Protein AF-A0A5J4TMC6-F1 (afdb_monomer_lite)

pLDDT: mean 73.15, std 16.81, range [36.19, 92.31]

Organism: NCBI:txid222440

Structure (mmCIF, N/CA/C/O backbone):
data_AF-A0A5J4TMC6-F1
#
_entry.id   AF-A0A5J4TMC6-F1
#
loop_
_atom_site.group_PDB
_atom_site.id
_atom_site.type_symbol
_atom_site.label_atom_id
_atom_site.label_alt_id
_atom_site.label_comp_id
_atom_site.label_asym_id
_atom_site.label_entity_id
_atom_site.label_seq_id
_atom_site.pdbx_PDB_ins_code
_atom_site.Cartn_x
_atom_site.Cartn_y
_atom_site.Cartn_z
_atom_site.occupancy
_atom_site.B_iso_or_equiv
_atom_site.auth_seq_id
_atom_site.auth_comp_id
_atom_site.auth_asym_id
_atom_site.auth_atom_id
_atom_site.pdbx_PDB_model_num
ATOM 1 N N . MET A 1 1 ? 30.563 -12.126 17.288 1.00 37.16 1 MET A N 1
ATOM 2 C CA . MET A 1 1 ? 30.518 -11.411 15.992 1.00 37.16 1 MET A CA 1
ATOM 3 C C . MET A 1 1 ? 30.236 -9.942 16.283 1.00 37.16 1 MET A C 1
ATOM 5 O O . MET A 1 1 ? 29.414 -9.671 17.147 1.00 37.16 1 MET A O 1
ATOM 9 N N . LYS A 1 2 ? 31.009 -9.021 15.702 1.00 36.19 2 LYS A N 1
ATOM 10 C CA . LYS A 1 2 ? 31.113 -7.614 16.122 1.00 36.19 2 LYS A CA 1
ATOM 11 C C . LYS A 1 2 ? 30.111 -6.756 15.342 1.00 36.19 2 LYS A C 1
ATOM 13 O O . LYS A 1 2 ? 30.162 -6.745 14.119 1.00 36.19 2 LYS A O 1
ATOM 18 N N . LEU A 1 3 ? 29.213 -6.075 16.056 1.00 50.50 3 LEU A N 1
ATOM 19 C CA . LEU A 1 3 ? 28.280 -5.091 15.500 1.00 50.50 3 LEU A CA 1
ATOM 20 C C . LEU A 1 3 ? 29.073 -3.877 15.020 1.00 50.50 3 LEU A C 1
ATOM 22 O O . LEU A 1 3 ? 29.755 -3.222 15.809 1.00 50.50 3 LEU A O 1
ATOM 26 N N . ILE A 1 4 ? 29.005 -3.608 13.723 1.00 60.47 4 ILE A N 1
ATOM 27 C CA . ILE A 1 4 ? 29.628 -2.450 13.100 1.00 60.47 4 ILE A CA 1
ATOM 28 C C . ILE A 1 4 ? 28.501 -1.548 12.609 1.00 60.47 4 ILE A C 1
ATOM 30 O O . ILE A 1 4 ? 27.756 -1.887 11.695 1.00 60.47 4 ILE A O 1
ATOM 34 N N . ASN A 1 5 ? 28.381 -0.414 13.288 1.00 47.84 5 ASN A N 1
ATOM 35 C CA . ASN A 1 5 ? 27.468 0.671 12.990 1.00 47.84 5 ASN A CA 1
ATOM 36 C C . ASN A 1 5 ? 28.202 1.623 12.030 1.00 47.84 5 ASN A C 1
ATOM 38 O O . ASN A 1 5 ? 29.207 2.217 12.422 1.00 47.84 5 ASN A O 1
ATOM 42 N N . TYR A 1 6 ? 27.743 1.749 10.786 1.00 54.81 6 TYR A N 1
ATOM 43 C CA . TYR A 1 6 ? 28.211 2.787 9.864 1.00 54.81 6 TYR A CA 1
ATOM 44 C C . TYR A 1 6 ? 26.996 3.540 9.325 1.00 54.81 6 TYR A C 1
ATOM 46 O O . TYR A 1 6 ? 26.269 3.037 8.473 1.00 54.81 6 TYR A O 1
ATOM 54 N N . GLY A 1 7 ? 26.780 4.754 9.839 1.00 56.28 7 GLY A N 1
ATOM 55 C CA . GLY A 1 7 ? 25.885 5.722 9.209 1.00 56.28 7 GLY A CA 1
ATOM 56 C C . GLY A 1 7 ? 26.435 6.120 7.834 1.00 56.28 7 GLY A C 1
ATOM 57 O O . GLY A 1 7 ? 27.655 6.277 7.702 1.00 56.28 7 GLY A O 1
ATOM 58 N N . PRO A 1 8 ? 25.602 6.263 6.790 1.00 51.88 8 PRO A N 1
ATOM 59 C CA . PRO A 1 8 ? 26.128 6.545 5.470 1.00 51.88 8 PRO A CA 1
ATOM 60 C C . PRO A 1 8 ? 26.330 8.049 5.263 1.00 51.88 8 PRO A C 1
ATOM 62 O O . PRO A 1 8 ? 25.422 8.869 5.389 1.00 51.88 8 PRO A O 1
ATOM 65 N N . TYR A 1 9 ? 27.565 8.380 4.894 1.00 43.53 9 TYR A N 1
ATOM 66 C CA . TYR A 1 9 ? 27.955 9.621 4.243 1.00 43.53 9 TYR A CA 1
ATOM 67 C C . TYR A 1 9 ? 27.198 9.779 2.914 1.00 43.53 9 TYR A C 1
ATOM 69 O O . TYR A 1 9 ? 27.264 8.906 2.047 1.00 43.53 9 TYR A O 1
ATOM 77 N N . ARG A 1 10 ? 26.522 10.921 2.743 1.00 45.84 10 ARG A N 1
ATOM 78 C CA . ARG A 1 10 ? 25.929 11.376 1.476 1.00 45.84 10 ARG A CA 1
ATOM 79 C C . ARG A 1 10 ? 27.007 11.535 0.400 1.00 45.84 10 ARG A C 1
ATOM 81 O O . ARG A 1 10 ? 27.952 12.300 0.591 1.00 45.84 10 ARG A O 1
ATOM 88 N N . ARG A 1 11 ? 26.811 10.894 -0.754 1.00 38.59 11 ARG A N 1
ATOM 89 C CA . ARG A 1 11 ? 27.326 11.357 -2.048 1.00 38.59 11 ARG A CA 1
ATOM 90 C C . ARG A 1 11 ? 26.213 11.242 -3.082 1.00 38.59 11 ARG A C 1
ATOM 92 O O . ARG A 1 11 ? 25.660 10.171 -3.300 1.00 38.59 11 ARG A O 1
ATOM 99 N N . GLU A 1 12 ? 25.864 12.403 -3.612 1.00 50.81 12 GLU A N 1
ATOM 100 C CA . GLU A 1 12 ? 24.937 12.642 -4.707 1.00 50.81 12 GLU A CA 1
ATOM 101 C C . GLU A 1 12 ? 25.580 12.215 -6.034 1.00 50.81 12 GLU A C 1
ATOM 103 O O . GLU A 1 12 ? 26.793 12.327 -6.203 1.00 50.81 12 GLU A O 1
ATOM 108 N N . HIS A 1 13 ? 24.721 11.791 -6.959 1.00 41.69 13 HIS A N 1
ATOM 109 C CA . HIS A 1 13 ? 24.978 11.339 -8.328 1.00 41.69 13 HIS A CA 1
ATOM 110 C C . HIS A 1 13 ? 25.396 9.872 -8.534 1.00 41.69 13 HIS A C 1
ATOM 112 O O . HIS A 1 13 ? 26.388 9.376 -8.013 1.00 41.69 13 HIS A O 1
ATOM 118 N N . GLU A 1 14 ? 24.602 9.245 -9.409 1.00 39.66 14 GLU A N 1
ATOM 119 C CA . GLU A 1 14 ? 24.718 7.927 -10.037 1.00 39.66 14 GLU A CA 1
ATOM 120 C C . GLU A 1 14 ? 24.261 6.691 -9.243 1.00 39.66 14 GLU A C 1
ATOM 122 O O . GLU A 1 14 ? 24.956 6.154 -8.385 1.00 39.66 14 GLU A O 1
ATOM 127 N N . LYS A 1 15 ? 23.115 6.165 -9.719 1.00 42.19 15 LYS A N 1
ATOM 128 C CA . LYS A 1 15 ? 22.478 4.862 -9.450 1.00 42.19 15 LYS A CA 1
ATOM 129 C C . LYS A 1 15 ? 21.467 4.836 -8.303 1.00 42.19 15 LYS A C 1
ATOM 131 O O . LYS A 1 15 ? 21.538 4.009 -7.403 1.00 42.19 15 LYS A O 1
ATOM 136 N N . SER A 1 16 ? 20.417 5.643 -8.440 1.00 43.12 16 SER A N 1
ATOM 137 C CA . SER A 1 16 ? 19.093 5.385 -7.854 1.00 43.12 16 SER A CA 1
ATOM 138 C C . SER A 1 16 ? 18.315 4.300 -8.625 1.00 43.12 16 SER A C 1
ATOM 140 O O . SER A 1 16 ? 17.097 4.359 -8.731 1.00 43.12 16 SER A O 1
ATOM 142 N N . PHE A 1 17 ? 19.006 3.297 -9.175 1.00 45.53 17 PHE A N 1
ATOM 143 C CA . PHE A 1 17 ? 18.365 2.046 -9.571 1.00 45.53 17 PHE A CA 1
ATOM 144 C C . PHE A 1 17 ? 18.353 1.161 -8.329 1.00 45.53 17 PHE A C 1
ATOM 146 O O . PHE A 1 17 ? 19.412 0.714 -7.898 1.00 45.53 17 PHE A O 1
ATOM 153 N N . LEU A 1 18 ? 17.174 1.046 -7.717 1.00 49.84 18 LEU A N 1
ATOM 154 C CA . LEU A 1 18 ? 16.637 0.056 -6.769 1.00 49.84 18 LEU A CA 1
ATOM 155 C C . LEU A 1 18 ? 17.531 -0.910 -5.942 1.00 49.84 18 LEU A C 1
ATOM 157 O O . LEU A 1 18 ? 17.002 -1.885 -5.429 1.00 49.84 18 LEU A O 1
ATOM 161 N N . ASN A 1 19 ? 18.832 -0.695 -5.716 1.00 48.19 19 ASN A N 1
ATOM 162 C CA . ASN A 1 19 ? 19.704 -1.812 -5.309 1.00 48.19 19 ASN A CA 1
ATOM 163 C C . ASN A 1 19 ? 20.129 -1.926 -3.838 1.00 48.19 19 ASN A C 1
ATOM 165 O O . ASN A 1 19 ? 20.765 -2.915 -3.500 1.00 48.19 19 ASN A O 1
ATOM 169 N N . ILE A 1 20 ? 19.789 -1.002 -2.930 1.00 43.78 20 ILE A N 1
ATOM 170 C CA . ILE A 1 20 ? 20.015 -1.234 -1.475 1.00 43.78 20 ILE A CA 1
ATOM 171 C C . ILE A 1 20 ? 18.901 -0.621 -0.605 1.00 43.78 20 ILE A C 1
ATOM 173 O O . ILE A 1 20 ? 18.567 -1.161 0.441 1.00 43.78 20 ILE A O 1
ATOM 177 N N . HIS A 1 21 ? 18.293 0.482 -1.055 1.00 48.44 21 HIS A N 1
ATOM 178 C CA . HIS A 1 21 ? 17.159 1.148 -0.395 1.00 48.44 21 HIS A CA 1
ATOM 179 C C . HIS A 1 21 ? 15.828 0.959 -1.139 1.00 48.44 21 HIS A C 1
ATOM 181 O O . HIS A 1 21 ? 14.822 1.504 -0.704 1.00 48.44 21 HIS A O 1
ATOM 187 N N . GLY A 1 22 ? 15.816 0.192 -2.238 1.00 49.53 22 GLY A N 1
ATOM 188 C CA . GLY A 1 22 ? 14.603 -0.098 -3.004 1.00 49.53 22 GLY A CA 1
ATOM 189 C C . GLY A 1 22 ? 13.576 -0.806 -2.132 1.00 49.53 22 GLY A C 1
ATOM 190 O O . GLY A 1 22 ? 12.525 -0.251 -1.862 1.00 49.53 22 GLY A O 1
ATOM 191 N N . SER A 1 23 ? 13.927 -1.957 -1.559 1.00 54.38 23 SER A N 1
ATOM 192 C CA . SER A 1 23 ? 13.002 -2.757 -0.751 1.00 54.38 23 SER A CA 1
ATOM 193 C C . SER A 1 23 ? 12.445 -2.001 0.454 1.00 54.38 23 SER A C 1
ATOM 195 O O . SER A 1 23 ? 11.252 -2.071 0.695 1.00 54.38 23 SER A O 1
ATOM 197 N N . THR A 1 24 ? 13.251 -1.242 1.199 1.00 64.81 24 THR A N 1
ATOM 198 C CA . THR A 1 24 ? 12.729 -0.495 2.357 1.00 64.81 24 THR A CA 1
ATOM 199 C C . THR A 1 24 ? 11.837 0.671 1.932 1.00 64.81 24 THR A C 1
ATOM 201 O O . THR A 1 24 ? 10.801 0.872 2.555 1.00 64.81 24 THR A O 1
ATOM 204 N N . LEU A 1 25 ? 12.197 1.404 0.869 1.00 71.94 25 LEU A N 1
ATOM 205 C CA . LEU A 1 25 ? 11.402 2.531 0.365 1.00 71.94 25 LEU A CA 1
ATOM 206 C C . LEU A 1 25 ? 10.025 2.074 -0.142 1.00 71.94 25 LEU A C 1
ATOM 208 O O . LEU A 1 25 ? 9.040 2.772 0.074 1.00 71.94 25 LEU A O 1
ATOM 212 N N . LEU A 1 26 ? 9.940 0.888 -0.756 1.00 77.50 26 LEU A N 1
ATOM 213 C CA . LEU A 1 26 ? 8.674 0.343 -1.262 1.00 77.50 26 LEU A CA 1
ATOM 214 C C . LEU A 1 26 ? 7.626 0.115 -0.162 1.00 77.50 26 LEU A C 1
ATOM 216 O O . LEU A 1 26 ? 6.433 0.226 -0.410 1.00 77.50 26 LEU A O 1
ATOM 220 N N . HIS A 1 27 ? 8.062 -0.112 1.077 1.00 80.69 27 HIS A N 1
ATOM 221 C CA . HIS A 1 27 ? 7.158 -0.314 2.209 1.00 80.69 27 HIS A CA 1
ATOM 222 C C . HIS A 1 27 ? 6.895 0.977 2.996 1.00 80.69 27 HIS A C 1
ATOM 224 O O . HIS A 1 27 ? 6.135 0.950 3.961 1.00 80.69 27 HIS A O 1
ATOM 230 N N . GLN A 1 28 ? 7.517 2.107 2.633 1.00 82.19 28 GLN A N 1
ATOM 231 C CA . GLN A 1 28 ? 7.339 3.349 3.383 1.00 82.19 28 GLN A CA 1
ATOM 232 C C . GLN A 1 28 ? 5.980 3.987 3.116 1.00 82.19 28 GLN A C 1
ATOM 234 O O . GLN A 1 28 ? 5.506 4.067 1.985 1.00 82.19 28 GLN A O 1
ATOM 239 N N . ALA A 1 29 ? 5.397 4.477 4.202 1.00 82.44 29 ALA A N 1
ATOM 240 C CA . ALA A 1 29 ? 4.132 5.181 4.201 1.00 82.44 29 ALA A CA 1
ATOM 241 C C . ALA A 1 29 ? 4.294 6.631 3.699 1.00 82.44 29 ALA A C 1
ATOM 243 O O . ALA A 1 29 ? 5.366 7.226 3.895 1.00 82.44 29 ALA A O 1
ATOM 244 N N . PRO A 1 30 ? 3.264 7.205 3.050 1.00 82.75 30 PRO A N 1
ATOM 245 C CA . PRO A 1 30 ? 3.317 8.534 2.435 1.00 82.75 30 PRO A CA 1
ATOM 246 C C . PRO A 1 30 ? 3.751 9.634 3.414 1.00 82.75 30 PRO A C 1
ATOM 248 O O . PRO A 1 30 ? 4.573 10.488 3.075 1.00 82.75 30 PRO A O 1
ATOM 251 N N . GLU A 1 31 ? 3.293 9.572 4.659 1.00 79.38 31 GLU A N 1
ATOM 252 C CA . GLU A 1 31 ? 3.587 10.554 5.698 1.00 79.38 31 GLU A CA 1
ATOM 253 C C . GLU A 1 31 ? 5.075 10.596 6.077 1.00 79.38 31 GLU A C 1
ATOM 255 O O . GLU A 1 31 ? 5.612 11.669 6.362 1.00 79.38 31 GLU A O 1
ATOM 260 N N . LEU A 1 32 ? 5.775 9.455 6.019 1.00 77.62 32 LEU A N 1
ATOM 261 C CA . LEU A 1 32 ? 7.220 9.389 6.259 1.00 77.62 32 LEU A CA 1
ATOM 262 C C . LEU A 1 32 ? 8.033 9.923 5.074 1.00 77.62 32 LEU A C 1
ATOM 264 O O . LEU A 1 32 ? 9.150 10.412 5.271 1.00 77.62 32 LEU A O 1
ATOM 268 N N . LEU A 1 33 ? 7.493 9.825 3.858 1.00 73.75 33 LEU A N 1
ATOM 269 C CA . LEU A 1 33 ? 8.112 10.377 2.651 1.00 73.75 33 LEU A CA 1
ATOM 270 C C . LEU A 1 33 ? 7.979 11.905 2.618 1.00 73.75 33 LEU A C 1
ATOM 272 O O . LEU A 1 33 ? 8.917 12.594 2.214 1.00 73.75 33 LEU A O 1
ATOM 276 N N . GLU A 1 34 ? 6.860 12.440 3.106 1.00 70.31 34 GLU A N 1
ATOM 277 C CA . GLU A 1 34 ? 6.616 13.882 3.200 1.00 70.31 34 GLU A CA 1
ATOM 278 C C . GLU A 1 34 ? 7.407 14.544 4.350 1.00 70.31 34 GLU A C 1
ATOM 280 O O . GLU A 1 34 ? 7.971 15.632 4.191 1.00 70.31 34 GLU A O 1
ATOM 285 N N . HIS A 1 35 ? 7.524 13.873 5.503 1.00 60.66 35 HIS A N 1
ATOM 286 C CA . HIS A 1 35 ? 8.078 14.455 6.735 1.00 60.66 35 HIS A CA 1
ATOM 287 C C . HIS A 1 35 ? 9.595 14.327 6.928 1.00 60.66 35 HIS A C 1
ATOM 289 O O . HIS A 1 35 ? 10.094 14.641 8.011 1.00 60.66 35 HIS A O 1
ATOM 295 N N . GLN A 1 36 ? 10.387 14.013 5.896 1.00 54.75 36 GLN A N 1
ATOM 296 C CA . GLN A 1 36 ? 11.863 14.014 6.007 1.00 54.75 36 GLN A CA 1
ATOM 297 C C . GLN A 1 36 ? 12.480 15.374 6.425 1.00 54.75 36 GLN A C 1
ATOM 299 O O . GLN A 1 36 ? 13.694 15.477 6.610 1.00 54.75 36 GLN A O 1
ATOM 304 N N . LYS A 1 37 ? 11.666 16.428 6.581 1.00 48.78 37 LYS A N 1
ATOM 305 C CA . LYS A 1 37 ? 12.085 17.782 6.958 1.00 48.78 37 LYS A CA 1
ATOM 306 C C . LYS A 1 37 ? 11.868 18.143 8.441 1.00 48.78 37 LYS A C 1
ATOM 308 O O . LYS A 1 37 ? 12.506 19.091 8.892 1.00 48.78 37 LYS A O 1
ATOM 313 N N . ASN A 1 38 ? 11.042 17.410 9.200 1.00 47.94 38 ASN A N 1
ATOM 314 C CA . ASN A 1 38 ? 10.714 17.725 10.603 1.00 47.94 38 ASN A CA 1
ATOM 315 C C . ASN A 1 38 ? 10.962 16.510 11.516 1.00 47.94 38 ASN A C 1
ATOM 317 O O . ASN A 1 38 ? 10.312 15.482 11.384 1.00 47.94 38 ASN A O 1
ATOM 321 N N . ASN A 1 39 ? 11.909 16.629 12.450 1.00 53.72 39 ASN A N 1
ATOM 322 C CA . ASN A 1 39 ? 12.457 15.509 13.235 1.00 53.72 39 ASN A CA 1
ATOM 323 C C . ASN A 1 39 ? 11.559 14.975 14.374 1.00 53.72 39 ASN A C 1
ATOM 325 O O . ASN A 1 39 ? 12.015 14.123 15.131 1.00 53.72 39 ASN A O 1
ATOM 329 N N . ASP A 1 40 ? 10.311 15.428 14.499 1.00 54.56 40 ASP A N 1
ATOM 330 C CA . ASP A 1 40 ? 9.382 14.946 15.529 1.00 54.56 40 ASP A CA 1
ATOM 331 C C . ASP A 1 40 ? 8.335 14.017 14.905 1.00 54.56 40 ASP A C 1
ATOM 333 O O . ASP A 1 40 ? 7.200 14.404 14.628 1.00 54.56 40 ASP A O 1
ATOM 337 N N . ILE A 1 41 ? 8.731 12.763 14.672 1.00 57.38 41 ILE A N 1
ATOM 338 C CA . ILE A 1 41 ? 7.792 11.700 14.304 1.00 57.38 41 ILE A CA 1
ATOM 339 C C . ILE A 1 41 ? 7.011 11.329 15.569 1.00 57.38 41 ILE A C 1
ATOM 341 O O . ILE A 1 41 ? 7.561 10.739 16.501 1.00 57.38 41 ILE A O 1
ATOM 345 N N . GLN A 1 42 ? 5.729 11.684 15.609 1.00 62.81 42 GLN A N 1
ATOM 346 C CA . GLN A 1 42 ? 4.835 11.324 16.707 1.00 62.81 42 GLN A CA 1
ATOM 347 C C . GLN A 1 42 ? 4.586 9.805 16.706 1.00 62.81 42 GLN A C 1
ATOM 349 O O . GLN A 1 42 ? 4.566 9.156 15.660 1.00 62.81 42 GLN A O 1
ATOM 354 N N . THR A 1 43 ? 4.378 9.208 17.881 1.00 61.03 43 THR A N 1
ATOM 355 C CA . THR A 1 43 ? 4.135 7.758 18.037 1.00 61.03 43 THR A CA 1
ATOM 356 C C . THR A 1 43 ? 2.932 7.251 17.238 1.00 61.03 43 THR A C 1
ATOM 358 O O . THR A 1 43 ? 2.912 6.102 16.807 1.00 61.03 43 THR A O 1
ATOM 361 N N . GLU A 1 44 ? 1.932 8.102 17.006 1.00 63.41 44 GLU A N 1
ATOM 362 C CA . GLU A 1 44 ? 0.755 7.764 16.198 1.00 63.41 44 GLU A CA 1
ATOM 363 C C . GLU A 1 44 ? 1.110 7.619 14.710 1.00 63.41 44 GLU A C 1
ATOM 365 O O . GLU A 1 44 ? 0.679 6.660 14.069 1.00 63.41 44 GLU A O 1
ATOM 370 N N . THR A 1 45 ? 1.996 8.480 14.197 1.00 70.25 45 THR A N 1
ATOM 371 C CA . THR A 1 45 ? 2.560 8.403 12.839 1.00 70.25 45 THR A CA 1
ATOM 372 C C . THR A 1 45 ? 3.360 7.112 12.635 1.00 70.25 45 THR A C 1
ATOM 374 O O . THR A 1 45 ? 3.311 6.508 11.569 1.00 70.25 45 THR A O 1
ATOM 377 N N . GLN A 1 46 ? 4.054 6.625 13.671 1.00 75.38 46 GLN A N 1
ATOM 378 C CA . GLN A 1 46 ? 4.771 5.343 13.601 1.00 75.38 46 GLN A CA 1
ATOM 379 C C . GLN A 1 46 ? 3.816 4.148 13.498 1.00 75.38 46 GLN A C 1
ATOM 381 O O . GLN A 1 46 ? 4.084 3.204 12.756 1.00 75.38 46 GLN A O 1
ATOM 386 N N . ASN A 1 47 ? 2.698 4.180 14.226 1.00 80.25 47 ASN A N 1
ATOM 387 C CA . ASN A 1 47 ? 1.703 3.110 14.170 1.00 80.25 47 ASN A CA 1
ATOM 388 C C . ASN A 1 47 ? 1.004 3.063 12.807 1.00 80.25 47 ASN A C 1
ATOM 390 O O . ASN A 1 47 ? 0.888 1.977 12.239 1.00 80.25 47 ASN A O 1
ATOM 394 N N . ALA A 1 48 ? 0.593 4.217 12.270 1.00 84.25 48 ALA A N 1
ATOM 395 C CA . ALA A 1 48 ? 0.024 4.314 10.925 1.00 84.25 48 ALA A CA 1
ATOM 396 C C . ALA A 1 48 ? 1.009 3.797 9.863 1.00 84.25 48 ALA A C 1
ATOM 398 O O . ALA A 1 48 ? 0.660 2.924 9.068 1.00 84.25 48 ALA A O 1
ATOM 399 N N . SER A 1 49 ? 2.276 4.208 9.950 1.00 83.81 49 SER A N 1
ATOM 400 C CA . SER A 1 49 ? 3.302 3.773 9.007 1.00 83.81 49 SER A CA 1
ATOM 401 C C . SER A 1 49 ? 3.584 2.265 9.048 1.00 83.81 49 SER A C 1
ATOM 403 O O . SER A 1 49 ? 3.785 1.628 8.008 1.00 83.81 49 SER A O 1
ATOM 405 N N . ASN A 1 50 ? 3.563 1.660 10.238 1.00 85.88 50 ASN A N 1
ATOM 406 C CA . ASN A 1 50 ? 3.699 0.211 10.375 1.00 85.88 50 ASN A CA 1
ATOM 407 C C . ASN A 1 50 ? 2.500 -0.528 9.761 1.00 85.88 50 ASN A C 1
ATOM 409 O O . ASN A 1 50 ? 2.690 -1.553 9.106 1.00 85.88 50 ASN A O 1
ATOM 413 N N . ILE A 1 51 ? 1.277 -0.012 9.941 1.00 90.75 51 ILE A N 1
ATOM 414 C CA . ILE A 1 51 ? 0.064 -0.580 9.331 1.00 90.75 51 ILE A CA 1
ATOM 415 C C . ILE A 1 51 ? 0.152 -0.508 7.805 1.00 90.75 51 ILE A C 1
ATOM 417 O O . ILE A 1 51 ? -0.109 -1.513 7.144 1.00 90.75 51 ILE A O 1
ATOM 421 N N . TRP A 1 52 ? 0.602 0.622 7.258 1.00 91.44 52 TRP A N 1
ATOM 422 C CA . TRP A 1 52 ? 0.849 0.774 5.825 1.00 91.44 52 TRP A CA 1
ATOM 423 C C . TRP A 1 52 ? 1.857 -0.256 5.311 1.00 91.44 52 TRP A C 1
ATOM 425 O O . TRP A 1 52 ? 1.587 -0.975 4.352 1.00 91.44 52 TRP A O 1
ATOM 435 N N . SER A 1 53 ? 2.997 -0.389 5.998 1.00 89.06 53 SER A N 1
ATOM 436 C CA . SER A 1 53 ? 4.059 -1.335 5.626 1.00 89.06 53 SER A CA 1
ATOM 437 C C . SER A 1 53 ? 3.544 -2.781 5.585 1.00 89.06 53 SER A C 1
ATOM 439 O O . SER A 1 53 ? 3.891 -3.550 4.687 1.00 89.06 53 SER A O 1
ATOM 441 N N . ILE A 1 54 ? 2.688 -3.150 6.545 1.00 90.69 54 ILE A N 1
ATOM 442 C CA . ILE A 1 54 ? 2.007 -4.452 6.577 1.00 90.69 54 ILE A CA 1
ATOM 443 C C . ILE A 1 54 ? 1.021 -4.576 5.409 1.00 90.69 54 ILE A C 1
ATOM 445 O O . ILE A 1 54 ? 0.952 -5.639 4.794 1.00 90.69 54 ILE A O 1
ATOM 449 N N . GLY A 1 55 ? 0.292 -3.509 5.079 1.00 91.62 55 GLY A N 1
ATOM 450 C CA . GLY A 1 55 ? -0.604 -3.448 3.925 1.00 91.62 55 GLY A CA 1
ATOM 451 C C . GLY A 1 55 ? 0.114 -3.748 2.610 1.00 91.62 55 GLY A C 1
ATOM 452 O O . GLY A 1 55 ? -0.339 -4.618 1.868 1.00 91.62 55 GLY A O 1
ATOM 453 N N . ILE A 1 56 ? 1.266 -3.111 2.365 1.00 90.19 56 ILE A N 1
ATOM 454 C CA . ILE A 1 56 ? 2.105 -3.363 1.178 1.00 90.19 56 ILE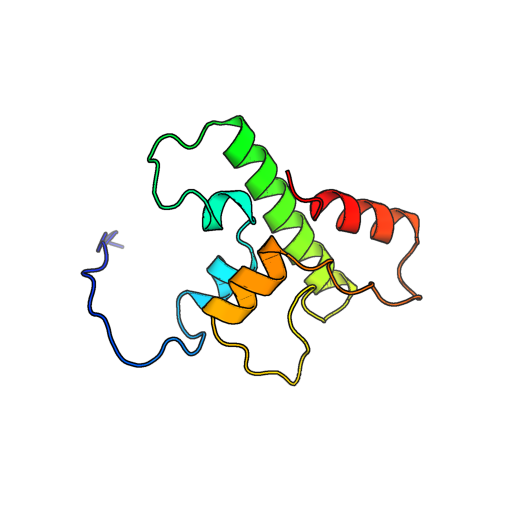 A CA 1
ATOM 455 C C . ILE A 1 56 ? 2.549 -4.830 1.143 1.00 90.19 56 ILE A C 1
ATOM 457 O O . ILE A 1 56 ? 2.349 -5.517 0.146 1.00 90.19 56 ILE A O 1
ATOM 461 N N . MET A 1 57 ? 3.062 -5.351 2.262 1.00 89.50 57 MET A N 1
ATOM 462 C CA . MET A 1 57 ? 3.517 -6.742 2.343 1.00 89.50 57 MET A CA 1
ATOM 463 C C . MET A 1 57 ? 2.384 -7.745 2.076 1.00 89.50 57 MET A C 1
ATOM 465 O O . MET A 1 57 ? 2.579 -8.746 1.388 1.00 89.50 57 MET A O 1
ATOM 469 N N . LEU A 1 58 ? 1.189 -7.500 2.619 1.00 89.25 58 LEU A N 1
ATOM 470 C CA . LEU A 1 58 ? 0.027 -8.350 2.368 1.00 89.25 58 LEU A CA 1
ATOM 471 C C . LEU A 1 58 ? -0.444 -8.247 0.918 1.00 89.25 58 LEU A C 1
ATOM 473 O O . LEU A 1 58 ? -0.825 -9.266 0.342 1.00 89.25 58 LEU A O 1
ATOM 477 N N . TYR A 1 59 ? -0.400 -7.055 0.325 1.00 89.88 59 TYR A N 1
ATOM 478 C CA . TYR A 1 59 ? -0.713 -6.858 -1.085 1.00 89.88 59 TYR A CA 1
ATOM 479 C C . TYR A 1 59 ? 0.223 -7.695 -1.967 1.00 89.88 59 TYR A C 1
ATOM 481 O O . TYR A 1 59 ? -0.263 -8.474 -2.786 1.00 89.88 59 TYR A O 1
ATOM 489 N N . ASP A 1 60 ? 1.534 -7.629 -1.728 1.00 86.25 60 ASP A N 1
ATOM 490 C CA . ASP A 1 60 ? 2.539 -8.395 -2.474 1.00 86.25 60 ASP A CA 1
ATOM 491 C C . ASP A 1 60 ? 2.317 -9.911 -2.352 1.00 86.25 60 ASP A C 1
ATOM 493 O O . ASP A 1 60 ? 2.384 -10.645 -3.341 1.00 86.25 60 ASP A O 1
ATOM 497 N N . ILE A 1 61 ? 2.003 -10.403 -1.148 1.00 88.44 61 ILE A N 1
ATOM 498 C CA . ILE A 1 61 ? 1.747 -11.834 -0.914 1.00 88.44 61 ILE A CA 1
ATOM 499 C C . ILE A 1 61 ? 0.497 -12.309 -1.664 1.00 88.44 61 ILE A C 1
ATOM 501 O O . ILE A 1 61 ? 0.475 -13.430 -2.180 1.00 88.44 61 ILE A O 1
ATOM 505 N N . LEU A 1 62 ? -0.554 -11.488 -1.693 1.00 86.50 62 LEU A N 1
ATOM 506 C CA . LEU A 1 62 ? -1.845 -11.867 -2.260 1.00 86.50 62 LEU A CA 1
ATOM 507 C C . LEU A 1 62 ? -1.891 -11.683 -3.777 1.00 86.50 62 LEU A C 1
ATOM 509 O O . LEU A 1 62 ? -2.362 -12.571 -4.483 1.00 86.50 62 LEU A O 1
ATOM 513 N N . GLY A 1 63 ? -1.429 -10.536 -4.268 1.00 80.44 63 GLY A N 1
ATOM 514 C CA . GLY A 1 63 ? -1.516 -10.152 -5.672 1.00 80.44 63 GLY A CA 1
ATOM 515 C C . GLY A 1 63 ? -0.325 -10.593 -6.514 1.00 80.44 63 GLY A C 1
ATOM 516 O O . GLY A 1 63 ? -0.450 -10.613 -7.733 1.00 80.44 63 GLY A O 1
ATOM 517 N N . ARG A 1 64 ? 0.821 -10.925 -5.895 1.00 80.38 64 ARG A N 1
ATOM 518 C CA . ARG A 1 64 ? 2.136 -11.101 -6.556 1.00 80.38 64 ARG A CA 1
ATOM 519 C C . ARG A 1 64 ? 2.655 -9.881 -7.331 1.00 80.38 64 ARG A C 1
ATOM 521 O O . ARG A 1 64 ? 3.776 -9.922 -7.816 1.00 80.38 64 ARG A O 1
ATOM 528 N N . SER A 1 65 ? 1.876 -8.808 -7.367 1.00 80.56 65 SER A N 1
ATOM 529 C CA . SER A 1 65 ? 2.178 -7.497 -7.930 1.00 80.56 65 SER A CA 1
ATOM 530 C C . SER A 1 65 ? 2.328 -6.475 -6.807 1.00 80.56 65 SER A C 1
ATOM 532 O O . SER A 1 65 ? 1.649 -6.614 -5.791 1.00 80.56 65 SER A O 1
ATOM 534 N N . HIS A 1 66 ? 3.097 -5.412 -7.023 1.00 83.56 66 HIS A N 1
ATOM 535 C CA . HIS A 1 66 ? 3.191 -4.292 -6.087 1.00 83.56 66 HIS A CA 1
ATOM 536 C C . HIS A 1 66 ? 2.028 -3.297 -6.302 1.00 83.56 66 HIS A C 1
ATOM 538 O O . HIS A 1 66 ? 1.628 -3.070 -7.444 1.00 83.56 66 HIS A O 1
ATOM 544 N N . PRO A 1 67 ? 1.470 -2.651 -5.259 1.00 83.75 67 PRO A N 1
ATOM 545 C CA . PRO A 1 67 ? 0.288 -1.793 -5.414 1.00 83.75 67 PRO A CA 1
ATOM 546 C C . PRO A 1 67 ? 0.523 -0.523 -6.245 1.00 83.75 67 PRO A C 1
ATOM 548 O O . PRO A 1 67 ? -0.431 0.030 -6.777 1.00 83.75 67 PRO A O 1
ATOM 551 N N . PHE A 1 68 ? 1.771 -0.065 -6.368 1.00 84.94 68 PHE A N 1
ATOM 552 C CA . PHE A 1 68 ? 2.138 1.166 -7.094 1.00 84.94 68 PHE A CA 1
ATOM 553 C C . PHE A 1 68 ? 3.161 0.948 -8.224 1.00 84.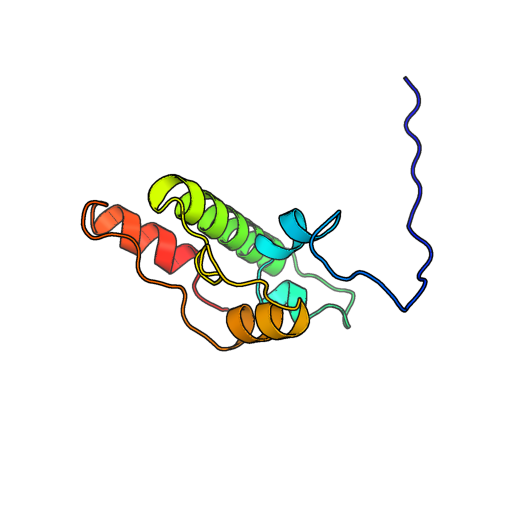94 68 PHE A C 1
ATOM 555 O O . PHE A 1 68 ? 3.633 1.919 -8.818 1.00 84.94 68 PHE A O 1
ATOM 562 N N . ILE A 1 69 ? 3.565 -0.302 -8.479 1.00 82.38 69 ILE A N 1
ATOM 563 C CA . ILE A 1 69 ? 4.573 -0.643 -9.495 1.00 82.38 69 ILE A CA 1
ATOM 564 C C . ILE A 1 69 ? 4.049 -1.805 -10.326 1.00 82.38 69 ILE A C 1
ATOM 566 O O . ILE A 1 69 ? 3.681 -2.842 -9.773 1.00 82.38 69 ILE A O 1
ATOM 570 N N . ASP A 1 70 ? 4.068 -1.633 -11.642 1.00 76.75 70 ASP A N 1
ATOM 571 C CA . ASP A 1 70 ? 3.750 -2.696 -12.585 1.00 76.75 70 ASP A CA 1
ATOM 572 C C . ASP A 1 70 ? 5.004 -3.545 -12.854 1.00 76.75 70 ASP A C 1
ATOM 574 O O . ASP A 1 70 ? 6.119 -3.028 -12.894 1.00 76.75 70 ASP A O 1
ATOM 578 N N . GLU A 1 71 ? 4.836 -4.859 -13.036 1.00 66.69 71 GLU A N 1
ATOM 579 C CA . GLU A 1 71 ? 5.944 -5.836 -13.104 1.00 66.69 71 GLU A CA 1
ATOM 580 C C . GLU A 1 71 ? 6.977 -5.560 -14.217 1.00 66.69 71 GLU A C 1
ATOM 582 O O . GLU A 1 71 ? 8.107 -6.042 -14.141 1.00 66.69 71 GLU A O 1
ATOM 587 N N . GLU A 1 72 ? 6.608 -4.783 -15.237 1.00 65.06 72 GLU A N 1
ATOM 588 C CA . GLU A 1 72 ? 7.447 -4.470 -16.401 1.00 65.06 72 GLU A CA 1
ATOM 589 C C . GLU A 1 72 ? 8.025 -3.039 -16.381 1.00 65.06 72 GLU A C 1
ATOM 591 O O . GLU A 1 72 ? 8.729 -2.655 -17.317 1.00 65.06 72 GLU A O 1
ATOM 596 N N . GLU A 1 73 ? 7.745 -2.235 -15.345 1.00 67.88 73 GLU A N 1
ATOM 597 C CA . GLU A 1 73 ? 8.097 -0.809 -15.316 1.00 67.88 73 GLU A CA 1
ATOM 598 C C . GLU A 1 73 ? 9.291 -0.509 -14.389 1.00 67.88 73 GLU A C 1
ATOM 600 O O . GLU A 1 73 ? 9.198 -0.563 -13.160 1.00 67.88 73 GLU A O 1
ATOM 605 N N . ASP A 1 74 ? 10.421 -0.109 -14.981 1.00 67.56 74 ASP A N 1
ATOM 606 C CA . ASP A 1 74 ? 11.523 0.520 -14.247 1.00 67.56 74 ASP A CA 1
ATOM 607 C C . ASP A 1 74 ? 11.117 1.948 -13.844 1.00 67.56 74 ASP A C 1
ATOM 609 O O . ASP A 1 74 ? 11.240 2.895 -14.623 1.00 67.56 74 ASP A O 1
ATOM 613 N N . ILE A 1 75 ? 10.634 2.115 -12.611 1.00 73.38 75 ILE A N 1
ATOM 614 C CA . ILE A 1 75 ? 10.204 3.417 -12.088 1.00 73.38 75 ILE A CA 1
ATOM 615 C C . ILE A 1 75 ? 11.341 4.161 -11.372 1.00 73.38 75 ILE A C 1
ATOM 617 O O . ILE A 1 75 ? 12.079 3.605 -10.551 1.00 73.38 75 ILE A O 1
ATOM 621 N N . HIS A 1 76 ? 11.476 5.463 -11.636 1.00 79.25 76 HIS A N 1
ATOM 622 C CA . HIS A 1 76 ? 12.370 6.309 -10.852 1.00 79.25 76 HIS A CA 1
ATOM 623 C C . HIS A 1 76 ? 11.803 6.557 -9.449 1.00 79.25 76 HIS A C 1
ATOM 625 O O . HIS A 1 76 ? 10.605 6.733 -9.258 1.00 79.25 76 HIS A O 1
ATOM 631 N N . ILE A 1 77 ? 12.686 6.662 -8.449 1.00 74.81 77 ILE A N 1
ATOM 632 C CA . ILE A 1 77 ? 12.306 6.892 -7.041 1.00 74.81 77 ILE A CA 1
ATOM 633 C C . ILE A 1 77 ? 11.386 8.113 -6.873 1.00 74.81 77 ILE A C 1
ATOM 635 O O . ILE A 1 77 ? 10.466 8.079 -6.064 1.00 74.81 77 ILE A O 1
ATOM 639 N N . HIS A 1 78 ? 11.627 9.190 -7.624 1.00 76.62 78 HIS A N 1
ATOM 640 C CA . HIS A 1 78 ? 10.794 10.390 -7.556 1.00 76.62 78 HIS A CA 1
ATOM 641 C C . HIS A 1 78 ? 9.360 10.123 -8.030 1.00 76.62 78 HIS A C 1
ATOM 643 O O . HIS A 1 78 ? 8.412 10.518 -7.356 1.00 76.62 78 HIS A O 1
ATOM 649 N N . ASP A 1 79 ? 9.217 9.392 -9.134 1.00 80.00 79 ASP A N 1
ATOM 650 C CA . ASP A 1 79 ? 7.920 9.034 -9.704 1.00 80.00 79 ASP A CA 1
ATOM 651 C C . ASP A 1 79 ? 7.186 8.053 -8.784 1.00 80.00 79 ASP A C 1
ATOM 653 O O . ASP A 1 79 ? 5.993 8.205 -8.547 1.00 80.00 79 ASP A O 1
ATOM 657 N N . TYR A 1 80 ? 7.911 7.116 -8.161 1.00 83.31 80 TYR A N 1
ATOM 658 C CA . TYR A 1 80 ? 7.356 6.230 -7.137 1.00 83.31 80 TYR A CA 1
ATOM 659 C C . TYR A 1 80 ? 6.787 7.008 -5.945 1.00 83.31 80 TYR A C 1
ATOM 661 O O . TYR A 1 80 ? 5.650 6.780 -5.537 1.00 83.31 80 TYR A O 1
ATOM 669 N N . ILE A 1 81 ? 7.553 7.962 -5.406 1.00 81.56 81 ILE A N 1
ATOM 670 C CA . ILE A 1 81 ? 7.091 8.818 -4.306 1.00 81.56 81 ILE A CA 1
ATOM 671 C C . ILE A 1 81 ? 5.852 9.609 -4.743 1.00 81.56 81 ILE A C 1
ATOM 673 O O . ILE A 1 81 ? 4.891 9.702 -3.983 1.00 81.56 81 ILE A O 1
ATOM 677 N N . HIS A 1 82 ? 5.833 10.135 -5.972 1.00 84.19 82 HIS A N 1
ATOM 678 C CA . HIS A 1 82 ? 4.661 10.823 -6.506 1.00 84.19 82 HIS A CA 1
ATOM 679 C C . HIS A 1 82 ? 3.431 9.904 -6.584 1.00 84.19 82 HIS A C 1
ATOM 681 O O . HIS A 1 82 ? 2.355 10.331 -6.161 1.00 84.19 82 HIS A O 1
ATOM 687 N N . LYS A 1 83 ? 3.581 8.655 -7.055 1.00 85.69 83 LYS A N 1
ATOM 688 C CA . LYS A 1 83 ? 2.497 7.656 -7.088 1.00 85.69 83 LYS A CA 1
ATOM 689 C C . LYS A 1 83 ? 1.969 7.372 -5.678 1.00 85.69 83 LYS A C 1
ATOM 691 O O . LYS A 1 83 ? 0.777 7.522 -5.427 1.00 85.69 83 LYS A O 1
ATOM 696 N N . VAL A 1 84 ? 2.853 7.069 -4.725 1.00 86.25 84 VAL A N 1
ATOM 697 C CA . VAL A 1 84 ? 2.470 6.795 -3.326 1.00 86.25 84 VAL A CA 1
ATOM 698 C C . VAL A 1 84 ? 1.743 7.986 -2.691 1.00 86.25 84 VAL A C 1
ATOM 700 O O . VAL A 1 84 ? 0.752 7.799 -1.988 1.00 86.25 84 VAL A O 1
ATOM 703 N N . LEU A 1 85 ? 2.173 9.221 -2.965 1.00 84.00 85 LEU A N 1
ATOM 704 C CA . LEU A 1 85 ? 1.549 10.423 -2.404 1.00 84.00 85 LEU A CA 1
ATOM 705 C C . LEU A 1 85 ? 0.224 10.782 -3.086 1.00 84.00 85 LEU A C 1
ATOM 707 O O . LEU A 1 85 ? -0.742 11.093 -2.395 1.00 84.00 85 LEU A O 1
ATOM 711 N N . ASN A 1 86 ? 0.108 10.648 -4.409 1.00 83.69 86 ASN A N 1
ATOM 712 C CA . ASN A 1 86 ? -1.008 11.243 -5.161 1.00 83.69 86 ASN A CA 1
ATOM 713 C C . ASN A 1 86 ? -1.981 10.239 -5.795 1.00 83.69 86 ASN A C 1
ATOM 715 O O . ASN A 1 86 ? -3.128 10.598 -6.044 1.00 83.69 86 ASN A O 1
ATOM 719 N N . GLU A 1 87 ? -1.576 8.990 -6.018 1.00 86.81 87 GLU A N 1
ATOM 720 C CA . GLU A 1 87 ? -2.365 7.997 -6.767 1.00 86.81 87 GLU A CA 1
ATOM 721 C C . GLU A 1 87 ? -2.953 6.910 -5.855 1.00 86.81 87 GLU A C 1
ATOM 723 O O . GLU A 1 87 ? -2.447 6.660 -4.760 1.00 86.81 87 GLU A O 1
ATOM 728 N N . GLU A 1 88 ? -4.056 6.287 -6.272 1.00 85.69 88 GLU A N 1
ATOM 729 C CA . GLU A 1 88 ? -4.652 5.152 -5.553 1.00 85.69 88 GLU A CA 1
ATOM 730 C C . GLU A 1 88 ? -3.899 3.847 -5.870 1.00 85.69 88 GLU A C 1
ATOM 732 O O . GLU A 1 88 ? -3.411 3.689 -6.991 1.00 85.69 88 GLU A O 1
ATOM 737 N N . PRO A 1 89 ? -3.811 2.896 -4.919 1.00 86.62 89 PRO A N 1
ATOM 738 C CA . PRO A 1 89 ? -3.195 1.600 -5.174 1.00 86.62 89 PRO A CA 1
ATOM 739 C C . PRO A 1 89 ? -3.979 0.806 -6.226 1.00 86.62 89 PRO A C 1
ATOM 741 O O . PRO A 1 89 ? -5.214 0.846 -6.287 1.00 86.62 89 PRO A O 1
ATOM 744 N N . ASN A 1 90 ? -3.251 0.026 -7.022 1.00 86.56 90 ASN A N 1
ATOM 745 C CA . ASN A 1 90 ? -3.819 -0.892 -7.998 1.00 86.56 90 ASN A CA 1
ATOM 746 C C . ASN A 1 90 ? -4.803 -1.873 -7.341 1.00 86.56 90 ASN A C 1
ATOM 748 O O . ASN A 1 90 ? -4.731 -2.200 -6.154 1.00 86.56 90 ASN A O 1
ATOM 752 N N . LYS A 1 91 ? -5.775 -2.351 -8.122 1.00 84.38 91 LYS A N 1
ATOM 753 C CA . LYS A 1 91 ? -6.787 -3.281 -7.612 1.00 84.38 91 LYS A CA 1
ATOM 754 C C . LYS A 1 91 ? -6.227 -4.697 -7.543 1.00 84.38 91 LYS A C 1
ATOM 756 O O . LYS A 1 91 ? -5.723 -5.219 -8.532 1.00 84.38 91 LYS A O 1
ATOM 761 N N . LEU A 1 92 ? -6.433 -5.346 -6.398 1.00 84.88 92 LEU A N 1
ATOM 762 C CA . LEU A 1 92 ? -6.124 -6.762 -6.224 1.00 84.88 92 LEU A CA 1
ATOM 763 C C . 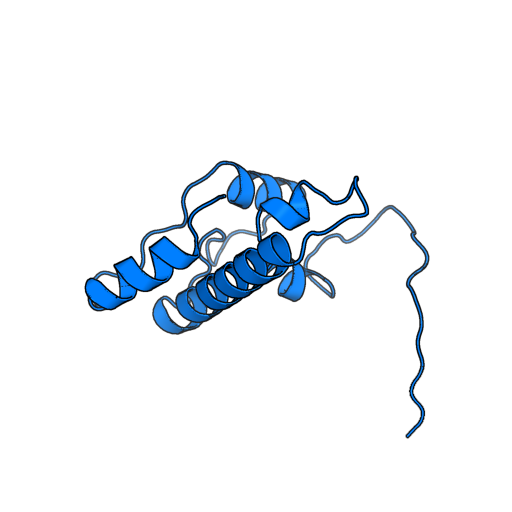LEU A 1 92 ? -6.968 -7.657 -7.162 1.00 84.88 92 LEU A C 1
ATOM 765 O O . LEU A 1 92 ? -8.167 -7.394 -7.327 1.00 84.88 92 LEU A O 1
ATOM 769 N N . PRO A 1 93 ? -6.385 -8.753 -7.686 1.00 85.75 93 PRO A N 1
ATOM 770 C CA . PRO A 1 93 ? -7.053 -9.748 -8.530 1.00 85.75 93 PRO A CA 1
ATOM 771 C C . PRO A 1 93 ? -8.408 -10.254 -8.004 1.00 85.75 93 PRO A C 1
ATOM 773 O O . PRO A 1 93 ? -8.623 -10.368 -6.797 1.00 85.75 93 PRO A O 1
ATOM 776 N N . GLU A 1 94 ? -9.362 -10.546 -8.899 1.00 85.56 94 GLU A N 1
ATOM 777 C CA . GLU A 1 94 ? -10.760 -10.875 -8.551 1.00 85.56 94 GLU A CA 1
ATOM 778 C C . GLU A 1 94 ? -10.933 -12.125 -7.672 1.00 85.56 94 GLU A C 1
ATOM 780 O O . GLU A 1 94 ? -11.861 -12.174 -6.864 1.00 85.56 94 GLU A O 1
ATOM 785 N N . ASP A 1 95 ? -10.000 -13.065 -7.757 1.00 88.50 95 ASP A N 1
ATOM 786 C CA . ASP A 1 95 ? -9.944 -14.328 -7.017 1.00 88.50 95 ASP A CA 1
ATOM 787 C C . ASP A 1 95 ? -9.719 -14.167 -5.503 1.00 88.50 95 ASP A C 1
ATOM 789 O O . ASP A 1 95 ? -10.087 -15.054 -4.727 1.00 88.50 95 ASP A O 1
ATOM 793 N N . ILE A 1 96 ? -9.183 -13.029 -5.050 1.00 88.56 96 ILE A N 1
ATOM 794 C CA . ILE A 1 96 ? -9.017 -12.751 -3.617 1.00 88.56 96 ILE A CA 1
ATOM 795 C C . ILE A 1 96 ? -10.378 -12.376 -2.982 1.00 88.56 96 ILE A C 1
ATOM 797 O O . ILE A 1 96 ? -11.104 -11.530 -3.522 1.00 88.56 96 ILE A O 1
ATOM 801 N N . PRO A 1 97 ? -10.732 -12.925 -1.799 1.00 92.31 97 PRO A N 1
ATOM 802 C CA . PRO A 1 97 ? -11.971 -12.584 -1.102 1.00 92.31 97 PRO A CA 1
ATOM 803 C C . PRO A 1 97 ? -12.125 -11.078 -0.864 1.00 92.31 97 PRO A C 1
ATOM 805 O O . PRO A 1 97 ? -11.205 -10.404 -0.399 1.00 92.31 97 PRO A O 1
ATOM 808 N N . SER A 1 98 ? -13.321 -10.549 -1.117 1.00 89.38 98 SER A N 1
ATOM 809 C CA . SER A 1 98 ? -13.623 -9.115 -1.002 1.00 89.38 98 SER A CA 1
ATOM 810 C C . SER A 1 98 ? -13.398 -8.553 0.404 1.00 89.38 98 SER A C 1
ATOM 812 O O . SER A 1 98 ? -12.945 -7.420 0.542 1.00 89.38 98 SER A O 1
ATOM 814 N N . SER A 1 99 ? -13.624 -9.346 1.455 1.00 90.75 99 SER A N 1
ATOM 815 C CA . SER A 1 99 ? -13.298 -8.954 2.834 1.00 90.75 99 SER A CA 1
ATOM 816 C C . SER A 1 99 ? -11.802 -8.702 3.035 1.00 90.75 99 SER A C 1
ATOM 818 O O . SER A 1 99 ? -11.430 -7.738 3.702 1.00 90.75 99 SER A O 1
ATOM 820 N N . LEU A 1 100 ? -10.948 -9.536 2.436 1.00 89.12 100 LEU A N 1
ATOM 821 C CA . LEU A 1 100 ? -9.497 -9.423 2.541 1.00 89.12 100 LEU A CA 1
ATOM 822 C C . LEU A 1 100 ? -8.969 -8.259 1.700 1.00 89.12 100 LEU A C 1
ATOM 824 O O . LEU A 1 100 ? -8.150 -7.491 2.195 1.00 89.12 100 LEU A O 1
ATOM 828 N N . LYS A 1 101 ? -9.510 -8.058 0.490 1.00 91.06 101 LYS A N 1
ATOM 829 C CA . LYS A 1 101 ? -9.210 -6.872 -0.330 1.00 91.06 101 LYS A CA 1
ATOM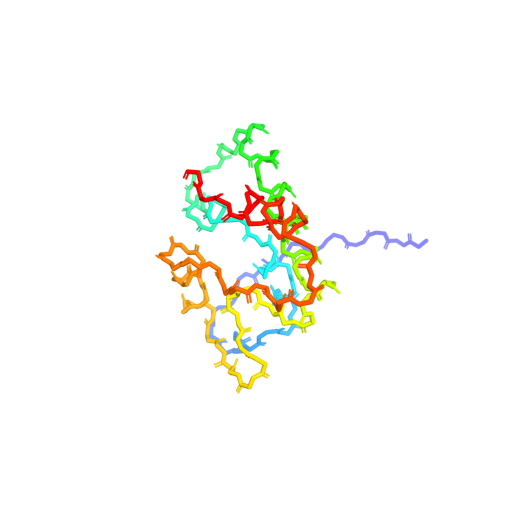 830 C C . LYS A 1 101 ? -9.515 -5.587 0.416 1.00 91.06 101 LYS A C 1
ATOM 832 O O . LYS A 1 101 ? -8.651 -4.733 0.541 1.00 91.06 101 LYS A O 1
ATOM 837 N N . ASN A 1 102 ? -10.725 -5.478 0.959 1.00 91.25 102 ASN A N 1
ATOM 838 C CA . ASN A 1 102 ? -11.141 -4.288 1.692 1.00 91.25 102 ASN A CA 1
ATOM 839 C C . ASN A 1 102 ? -10.273 -4.062 2.934 1.00 91.25 102 ASN A C 1
ATOM 841 O O . ASN A 1 102 ? -10.006 -2.921 3.286 1.00 91.25 102 ASN A O 1
ATOM 845 N N . CYS A 1 103 ? -9.828 -5.135 3.593 1.00 92.19 103 CYS A N 1
ATOM 846 C CA . CYS A 1 103 ? -8.906 -5.038 4.719 1.00 92.19 103 CYS A CA 1
ATOM 847 C C . CYS A 1 103 ? -7.561 -4.438 4.287 1.00 92.19 103 CYS A C 1
ATOM 849 O O . CYS A 1 103 ? -7.131 -3.451 4.874 1.00 92.19 103 CYS A O 1
ATOM 851 N N . VAL A 1 104 ? -6.941 -4.986 3.236 1.00 91.62 104 VAL A N 1
ATOM 852 C CA . VAL A 1 104 ? -5.643 -4.515 2.724 1.00 91.62 104 VAL A CA 1
ATOM 853 C C . VAL A 1 104 ? -5.743 -3.091 2.184 1.00 91.62 104 VAL A C 1
ATOM 855 O O . VAL A 1 104 ? -4.926 -2.256 2.549 1.00 91.62 104 VAL A O 1
ATOM 858 N N . MET A 1 105 ? -6.774 -2.775 1.397 1.00 89.38 105 MET A N 1
ATOM 859 C CA . MET A 1 105 ? -6.954 -1.422 0.858 1.00 89.38 105 MET A CA 1
ATOM 860 C C . MET A 1 105 ? -7.125 -0.381 1.970 1.00 89.38 105 MET A C 1
ATOM 862 O O . MET A 1 105 ? -6.537 0.685 1.882 1.00 89.38 105 MET A O 1
ATOM 866 N N . ARG A 1 106 ? -7.819 -0.717 3.067 1.00 90.31 106 ARG A N 1
ATOM 867 C CA . ARG A 1 106 ? -7.928 0.168 4.242 1.00 90.31 106 ARG A CA 1
ATOM 868 C C . ARG A 1 106 ? -6.615 0.362 5.001 1.00 90.31 106 ARG A C 1
ATOM 870 O O . ARG A 1 106 ? -6.481 1.335 5.731 1.00 90.31 106 ARG A O 1
ATOM 877 N N . MET A 1 107 ? -5.666 -0.570 4.891 1.00 90.50 107 MET A N 1
ATOM 878 C CA . MET A 1 107 ? -4.316 -0.378 5.441 1.00 90.50 107 MET A CA 1
ATOM 879 C C . MET A 1 107 ? -3.481 0.578 4.582 1.00 90.50 107 MET A C 1
ATOM 881 O O . MET A 1 107 ? -2.504 1.127 5.081 1.00 90.50 107 MET A O 1
ATOM 885 N N . LEU A 1 108 ? -3.868 0.771 3.318 1.00 89.56 108 LEU A N 1
ATOM 886 C CA . LEU A 1 108 ? -3.225 1.650 2.340 1.00 89.56 108 LEU A CA 1
ATOM 887 C C . LEU A 1 108 ? -3.990 2.973 2.146 1.00 89.56 108 LEU A C 1
ATOM 889 O O . LEU A 1 108 ? -3.799 3.661 1.142 1.00 89.56 108 LEU A O 1
ATOM 893 N N . ASP A 1 109 ? -4.856 3.334 3.096 1.00 87.69 109 ASP A N 1
ATOM 894 C CA . ASP A 1 109 ? -5.481 4.653 3.133 1.00 87.69 109 ASP A CA 1
ATOM 895 C C . ASP A 1 109 ? -4.442 5.700 3.560 1.00 87.69 109 ASP A C 1
ATOM 897 O O . ASP A 1 109 ? -3.669 5.497 4.500 1.00 87.69 109 ASP A O 1
ATOM 901 N N . LYS A 1 110 ? -4.424 6.836 2.861 1.00 81.25 110 LYS A N 1
ATOM 902 C CA . LYS A 1 110 ? -3.520 7.954 3.158 1.00 81.25 110 LYS A CA 1
ATOM 903 C C . LYS A 1 110 ? -4.100 8.781 4.306 1.00 81.25 110 LYS A C 1
ATOM 905 O O . LYS A 1 110 ? -5.302 9.050 4.311 1.00 81.25 110 LYS A O 1
ATOM 910 N N . VAL A 1 111 ? -3.252 9.145 5.270 1.00 65.38 111 VAL A N 1
ATOM 911 C CA . VAL A 1 111 ? -3.616 9.940 6.461 1.00 65.38 111 VAL A CA 1
ATOM 912 C C . VAL A 1 111 ? -3.623 11.429 6.147 1.00 65.38 111 VAL A C 1
ATOM 914 O O . VAL A 1 111 ? -2.697 11.876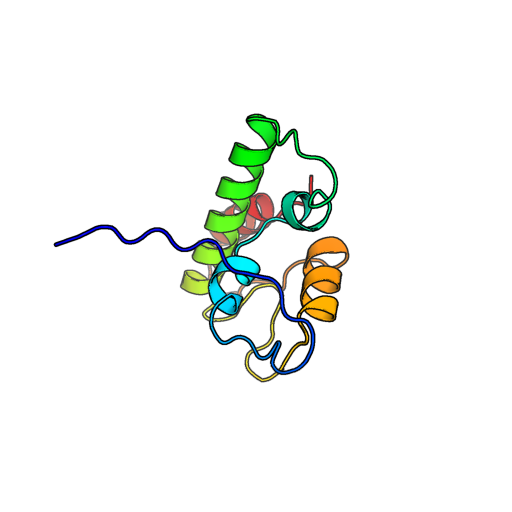 5.437 1.00 65.38 111 VAL A O 1
#

Secondary structure (DSSP, 8-state):
------PPPP--SS--SSSSSHHHHHT--HHHHH-TT-S---HHHHHHHHHHHHHHHHHHHHHSSBTTB-TT----HHH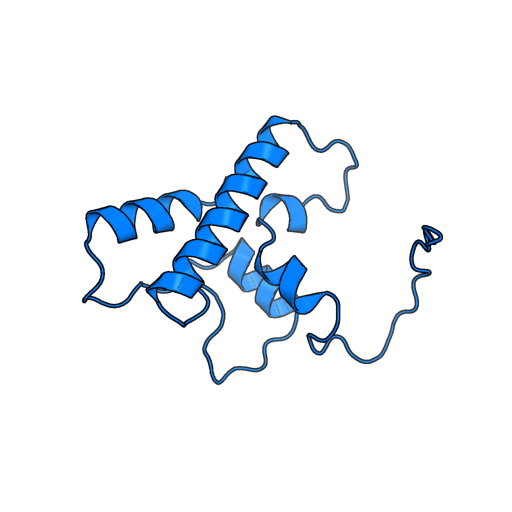HHHHHHHSPPPPPPTTS-HHHHHHHHHHT---

Radius of gyration: 15.79 Å; chains: 1; bounding box: 45×32×34 Å

InterPro domains:
  IPR000719 Protein kinase domain [PF00069] (2-110)
  IPR000719 Protein kinase domain [PS50011] (1-111)
  IPR011009 Protein kinase-like domain superfamily [SSF56112] (2-110)

Foldseek 3Di:
DDDDDDDDDDDDDDDLQLDPCNVVLLLFALVVVVVPPPPDCDPVNVVLSVLSSVLQVLLCVQQVAGFQDDPPDRDGPVVSSVCLNPHQGDQGDPPDDPVVSVSSSVSSDHD

Sequence (111 aa):
MKLINYGPYRREHEKSFLNIHGSTLLHQAPELLEHQKNNDIQTETQNASNIWSIGIMLYDILGRSHPFIDEEEDIHIHDYIHKVLNEEPNKLPEDIPSSLKNCVMRMLDKV